Protein AF-A0A5C6UIN5-F1 (afdb_monomer_lite)

Sequence (145 aa):
MTETVWGTPNAQPVISGNLVAERRLVGNLLEESLRAASGGAVLRRDFLTFNRIEGRWEYMSFDTRAAVGMMTAQSLGREKNGTIALVFQPFALPGEGAGQGQMLRMRQEIVRIGPDHIVKDQYFTLADGLGGEWLAHRYDAVRRP

pLDDT: mean 91.43, std 9.22, range [52.78, 98.56]

Foldseek 3Di:
DKKWFDQDVPRDIDIDDQKDWDWDDDPQWIWIFMDGVVDDDTQKIKIWHQDPVQQKIKMWMDGPVFPFGIKIWIAPHDDDPQKHKIKIDWTQGPDDDPRHVWTKTKIWIWGDPPDFKIKIWIWIATPPPPRDIDGGMIDIGGHDD

Radius of gyration: 15.25 Å; chains: 1; bounding box: 41×28×40 Å

Organism: NCBI:txid862135

Structure (mmCIF, N/CA/C/O backbone):
data_AF-A0A5C6UIN5-F1
#
_entry.id   AF-A0A5C6UIN5-F1
#
loop_
_atom_site.group_PDB
_atom_site.id
_atom_site.type_symbol
_atom_site.label_atom_id
_atom_site.label_alt_id
_atom_site.label_comp_id
_atom_site.label_asym_id
_atom_site.label_entity_id
_atom_site.label_seq_id
_atom_site.pdbx_PDB_ins_code
_atom_site.Cartn_x
_atom_site.Cartn_y
_atom_site.Cartn_z
_atom_site.occupancy
_atom_site.B_iso_or_equiv
_atom_site.auth_seq_id
_atom_site.auth_comp_id
_atom_site.auth_asym_id
_atom_site.auth_atom_id
_atom_site.pdbx_PDB_model_num
ATOM 1 N N . MET A 1 1 ? -13.670 4.524 -1.849 1.00 93.25 1 MET A N 1
ATOM 2 C CA . MET A 1 1 ? -12.222 4.562 -2.099 1.00 93.25 1 MET A CA 1
ATOM 3 C C . MET A 1 1 ? -12.040 4.704 -3.590 1.00 93.25 1 MET A C 1
ATOM 5 O O . MET A 1 1 ? -12.750 4.023 -4.323 1.00 93.25 1 MET A O 1
ATOM 9 N N . THR A 1 2 ? -11.124 5.563 -4.008 1.00 96.25 2 THR A N 1
ATOM 10 C CA . THR A 1 2 ? -10.736 5.719 -5.408 1.00 96.25 2 THR A CA 1
ATOM 11 C C . THR A 1 2 ? -9.341 5.142 -5.584 1.00 96.25 2 THR A C 1
ATOM 13 O O . THR A 1 2 ? -8.442 5.465 -4.813 1.00 96.25 2 THR A O 1
ATOM 16 N N . GLU A 1 3 ? -9.167 4.265 -6.562 1.00 96.62 3 GLU A N 1
ATOM 17 C CA . GLU A 1 3 ? -7.856 3.816 -7.018 1.00 96.62 3 GLU A CA 1
ATOM 18 C C . GLU A 1 3 ? -7.507 4.534 -8.320 1.00 96.62 3 GLU A C 1
ATOM 20 O O . GLU A 1 3 ? -8.321 4.572 -9.241 1.00 96.62 3 GLU A O 1
ATOM 25 N N . THR A 1 4 ? -6.296 5.067 -8.398 1.00 97.56 4 THR A N 1
ATOM 26 C CA . THR A 1 4 ? -5.725 5.635 -9.617 1.00 97.56 4 THR A CA 1
ATOM 27 C C . THR A 1 4 ? -4.449 4.880 -9.959 1.00 97.56 4 THR A C 1
ATOM 29 O O . THR A 1 4 ? -3.601 4.711 -9.084 1.00 97.56 4 THR A O 1
ATOM 32 N N . VAL A 1 5 ? -4.314 4.429 -11.208 1.00 94.75 5 VAL A N 1
ATOM 33 C CA . VAL A 1 5 ? -3.193 3.600 -11.675 1.00 94.75 5 VAL A CA 1
ATOM 34 C C . VAL A 1 5 ? -2.467 4.272 -12.834 1.00 94.75 5 VAL A C 1
ATOM 36 O O . VAL A 1 5 ? -3.102 4.665 -13.811 1.00 94.75 5 VAL A O 1
ATOM 39 N N . TRP A 1 6 ? -1.140 4.336 -12.755 1.00 94.00 6 TRP A N 1
ATOM 40 C CA . TRP A 1 6 ? -0.242 4.777 -13.821 1.00 94.00 6 TRP A CA 1
ATOM 41 C C . TRP A 1 6 ? 0.684 3.620 -14.212 1.00 94.00 6 TRP A C 1
ATOM 43 O O . TRP A 1 6 ? 1.615 3.270 -13.484 1.00 94.00 6 TRP A O 1
ATOM 53 N N . GLY A 1 7 ? 0.429 3.016 -15.376 1.00 87.31 7 GLY A N 1
ATOM 54 C CA . GLY A 1 7 ? 1.155 1.816 -15.817 1.00 87.31 7 GLY A CA 1
ATOM 55 C C . GLY A 1 7 ? 2.636 2.048 -16.135 1.00 87.31 7 GLY A C 1
ATOM 56 O O . GLY A 1 7 ? 3.443 1.137 -15.994 1.00 87.31 7 GLY A O 1
ATOM 57 N N . THR A 1 8 ? 3.007 3.266 -16.528 1.00 87.00 8 THR A N 1
ATOM 58 C CA . THR A 1 8 ? 4.389 3.676 -16.811 1.00 87.00 8 THR A CA 1
ATOM 59 C C . THR A 1 8 ? 4.600 5.125 -16.369 1.00 87.00 8 THR A C 1
ATOM 61 O O . THR A 1 8 ? 3.616 5.848 -16.154 1.00 87.00 8 THR A O 1
ATOM 64 N N . PRO A 1 9 ? 5.855 5.605 -16.297 1.00 88.06 9 PRO A N 1
ATOM 65 C CA . PRO A 1 9 ? 6.120 7.029 -16.142 1.00 88.06 9 PRO A CA 1
ATOM 66 C C . PRO A 1 9 ? 5.328 7.856 -17.168 1.00 88.06 9 PRO A C 1
ATOM 68 O O . PRO A 1 9 ? 5.305 7.526 -18.354 1.00 88.06 9 PRO A O 1
ATOM 71 N N . ASN A 1 10 ? 4.665 8.918 -16.700 1.00 87.56 10 ASN A N 1
ATOM 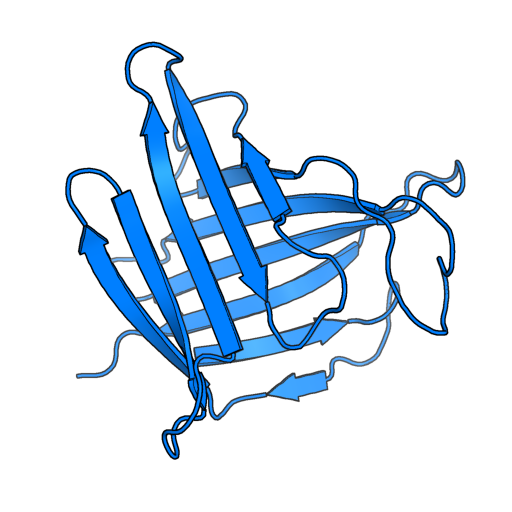72 C CA . ASN A 1 10 ? 3.850 9.849 -17.498 1.00 87.56 10 ASN A CA 1
ATOM 73 C C . ASN A 1 10 ? 2.631 9.246 -18.228 1.00 87.56 10 ASN A C 1
ATOM 75 O O . ASN A 1 10 ? 2.039 9.921 -19.072 1.00 87.56 10 ASN A O 1
ATOM 79 N N . ALA A 1 11 ? 2.231 8.007 -17.921 1.00 90.69 11 ALA A N 1
ATOM 80 C CA . ALA A 1 11 ? 1.012 7.424 -18.479 1.00 90.69 11 ALA A CA 1
ATOM 81 C C . ALA A 1 11 ? -0.234 8.236 -18.087 1.00 90.69 11 ALA A C 1
ATOM 83 O O . ALA A 1 11 ? -0.290 8.837 -17.013 1.00 90.69 11 ALA A O 1
ATOM 84 N N . GLN A 1 12 ? -1.269 8.209 -18.930 1.00 95.50 12 GLN A N 1
ATOM 85 C CA . GLN A 1 12 ? -2.588 8.682 -18.509 1.00 95.50 12 GLN A CA 1
ATOM 86 C C . GLN A 1 12 ? -3.148 7.736 -17.435 1.00 95.50 12 GLN A C 1
ATOM 88 O O . GLN A 1 12 ? -3.086 6.517 -17.623 1.00 95.50 12 GLN A O 1
ATOM 93 N N . PRO A 1 13 ? -3.676 8.261 -16.316 1.00 96.00 13 PRO A N 1
ATOM 94 C CA . PRO A 1 13 ? -4.157 7.420 -15.235 1.00 96.00 13 PRO A CA 1
ATOM 95 C C . PRO A 1 13 ? -5.447 6.681 -15.590 1.00 96.00 13 PRO A C 1
ATOM 97 O O . PRO A 1 13 ? -6.372 7.255 -16.164 1.00 96.00 13 PRO A O 1
ATOM 100 N N . VAL A 1 14 ? -5.555 5.437 -15.127 1.00 94.88 14 VAL A N 1
ATOM 101 C CA . VAL A 1 14 ? -6.822 4.697 -15.074 1.00 94.88 14 VAL A CA 1
ATOM 102 C C . VAL A 1 14 ? -7.420 4.858 -13.680 1.00 94.88 14 VAL A C 1
ATOM 104 O O . VAL A 1 14 ? -6.760 4.561 -12.686 1.00 94.88 14 VAL A O 1
ATOM 107 N N . ILE A 1 15 ? -8.666 5.331 -13.594 1.00 96.38 15 ILE A N 1
ATOM 108 C CA . ILE A 1 15 ? -9.343 5.626 -12.323 1.00 96.38 15 ILE A CA 1
ATOM 109 C C . ILE A 1 15 ? -10.475 4.624 -12.075 1.00 96.38 15 ILE A C 1
ATOM 111 O O . ILE A 1 15 ? -11.343 4.428 -12.923 1.00 96.38 15 ILE A O 1
ATOM 115 N N . SER A 1 16 ? -10.502 4.041 -10.877 1.00 92.31 16 SER A N 1
ATOM 116 C CA . SER A 1 16 ? -11.537 3.126 -10.388 1.00 92.31 16 SER A CA 1
ATOM 117 C C . SER A 1 16 ? -12.159 3.657 -9.090 1.00 92.31 16 SER A C 1
ATOM 119 O O . SER A 1 16 ? -11.526 3.646 -8.039 1.00 92.31 16 SER A O 1
ATOM 121 N N . GLY A 1 17 ? -13.414 4.122 -9.140 1.00 84.00 17 GLY A N 1
ATOM 122 C CA . GLY A 1 17 ? -14.106 4.749 -7.993 1.00 84.00 17 GLY A CA 1
ATOM 123 C C . GLY A 1 17 ? -15.037 3.836 -7.179 1.00 84.00 17 GLY A C 1
ATOM 124 O O . GLY A 1 17 ? -15.459 4.190 -6.078 1.00 84.00 17 GLY A O 1
ATOM 125 N N . ASN A 1 18 ? -15.361 2.642 -7.684 1.00 90.06 18 ASN A N 1
ATOM 126 C CA . ASN A 1 18 ? -16.372 1.753 -7.093 1.00 90.06 18 ASN A CA 1
ATOM 127 C C . ASN A 1 18 ? -15.780 0.746 -6.099 1.00 90.06 18 ASN A C 1
ATOM 129 O O . ASN A 1 18 ? -16.124 -0.436 -6.119 1.00 90.06 18 ASN A O 1
ATOM 133 N N . LEU A 1 19 ? -14.892 1.209 -5.217 1.00 94.94 19 LEU A N 1
ATOM 134 C CA . LEU A 1 19 ? -14.184 0.362 -4.260 1.00 94.94 19 LEU A CA 1
ATOM 135 C C . LEU A 1 19 ? -14.488 0.732 -2.802 1.00 94.94 19 LEU A C 1
ATOM 137 O O . LEU A 1 19 ? -14.631 1.906 -2.433 1.00 94.94 19 LEU A O 1
ATOM 141 N N . VAL A 1 20 ? -14.540 -0.294 -1.954 1.00 96.06 20 VAL A N 1
ATOM 142 C CA . VAL A 1 20 ? -14.734 -0.196 -0.503 1.00 96.06 20 VAL A CA 1
ATOM 143 C C . VAL A 1 20 ? -13.582 -0.888 0.196 1.00 96.06 20 VAL A C 1
ATOM 145 O O . VAL A 1 20 ? -13.354 -2.076 -0.016 1.00 96.06 20 VAL A O 1
ATOM 148 N N . ALA A 1 21 ? -12.884 -0.132 1.039 1.00 95.88 21 ALA A N 1
ATOM 149 C CA . ALA A 1 21 ? -11.911 -0.660 1.977 1.00 95.88 21 ALA A CA 1
ATOM 150 C C . ALA A 1 21 ? -12.560 -0.744 3.360 1.00 95.88 21 ALA A C 1
ATOM 152 O O . ALA A 1 21 ? -13.045 0.259 3.885 1.00 95.88 21 ALA A O 1
ATOM 153 N N . GLU A 1 22 ? -12.552 -1.931 3.947 1.00 95.88 22 GLU A N 1
ATOM 154 C CA . GLU A 1 22 ? -12.980 -2.160 5.322 1.00 95.88 22 GLU A CA 1
ATOM 155 C C . GLU A 1 22 ? -11.785 -2.468 6.192 1.00 95.88 22 GLU A C 1
ATOM 157 O O . GLU A 1 22 ? -10.906 -3.225 5.791 1.00 95.88 22 GLU A O 1
ATOM 162 N N . ARG A 1 23 ? -11.765 -1.888 7.390 1.00 95.69 23 ARG A N 1
ATOM 163 C CA . ARG A 1 23 ? -10.654 -2.019 8.324 1.00 95.69 23 ARG A CA 1
ATOM 164 C C . ARG A 1 23 ? -11.150 -2.568 9.644 1.00 95.69 23 ARG A C 1
ATOM 166 O O . ARG A 1 23 ? -12.124 -2.056 10.192 1.00 95.69 23 ARG A O 1
ATOM 173 N N . ARG A 1 24 ? -10.452 -3.566 10.171 1.00 96.88 24 ARG A N 1
ATOM 174 C CA . ARG A 1 24 ? -10.698 -4.103 11.509 1.00 96.88 24 ARG A CA 1
ATOM 175 C C . ARG A 1 24 ? -9.388 -4.469 12.183 1.00 96.88 24 ARG A C 1
ATOM 177 O O . ARG A 1 24 ? -8.400 -4.769 11.519 1.00 96.88 24 ARG A O 1
ATOM 184 N N . LEU A 1 25 ? -9.399 -4.459 13.508 1.00 97.50 25 LEU A N 1
ATOM 185 C CA . LEU A 1 25 ? -8.295 -4.999 14.288 1.00 97.50 25 LEU A CA 1
ATOM 186 C C . LEU A 1 25 ? -8.472 -6.512 14.446 1.00 97.50 25 LEU A C 1
ATOM 188 O O . LEU A 1 25 ? -9.558 -6.984 14.781 1.00 97.50 25 LEU A O 1
ATOM 192 N N . VAL A 1 26 ? -7.395 -7.257 14.221 1.00 95.81 26 VAL A N 1
ATOM 193 C CA . VAL A 1 26 ? -7.275 -8.691 14.494 1.00 95.81 26 VAL A CA 1
ATOM 194 C C . VAL A 1 26 ? -6.081 -8.862 15.426 1.00 95.81 26 VAL A C 1
ATOM 196 O O . VAL A 1 26 ? -4.928 -8.841 14.998 1.00 95.81 26 VAL A O 1
ATOM 199 N N . GLY A 1 27 ? -6.346 -8.942 16.731 1.00 94.62 27 GLY A N 1
ATOM 200 C CA . GLY A 1 27 ? -5.289 -8.812 17.734 1.00 94.62 27 GLY A CA 1
ATOM 201 C C . GLY A 1 27 ? -4.605 -7.443 17.630 1.00 94.62 27 GLY A C 1
ATOM 202 O O . GLY A 1 27 ? -5.263 -6.411 17.747 1.00 94.62 27 GLY A O 1
ATOM 203 N N . ASN A 1 28 ? -3.291 -7.432 17.398 1.00 92.81 28 ASN A N 1
ATOM 204 C CA . ASN A 1 28 ? -2.494 -6.218 17.181 1.00 92.81 28 ASN A CA 1
ATOM 205 C C . ASN A 1 28 ? -2.328 -5.830 15.699 1.00 92.81 28 ASN A C 1
ATOM 207 O O . ASN A 1 28 ? -1.663 -4.834 15.416 1.00 92.81 28 ASN A O 1
ATOM 211 N N . LEU A 1 29 ? -2.899 -6.598 14.768 1.00 96.69 29 LEU A N 1
ATOM 212 C CA . LEU A 1 29 ? -2.829 -6.330 13.334 1.00 96.69 29 LEU A CA 1
ATOM 213 C C . LEU A 1 29 ? -4.031 -5.491 12.901 1.00 96.69 29 LEU A C 1
ATOM 215 O O . LEU A 1 29 ? -5.172 -5.786 13.256 1.00 96.69 29 LEU A O 1
ATOM 219 N N . LEU A 1 30 ? -3.785 -4.477 12.081 1.00 97.50 30 LEU A N 1
ATOM 220 C CA . LEU A 1 30 ? -4.816 -3.829 11.285 1.00 97.50 30 LEU A CA 1
ATOM 221 C C . LEU A 1 30 ? -4.986 -4.620 9.989 1.00 97.50 30 LEU A C 1
ATOM 223 O O . LEU A 1 30 ? -4.094 -4.616 9.145 1.00 97.50 30 LEU A O 1
ATOM 227 N N . GLU A 1 31 ? -6.130 -5.273 9.830 1.00 98.31 31 GLU A N 1
ATOM 228 C CA . GLU A 1 31 ? -6.537 -5.88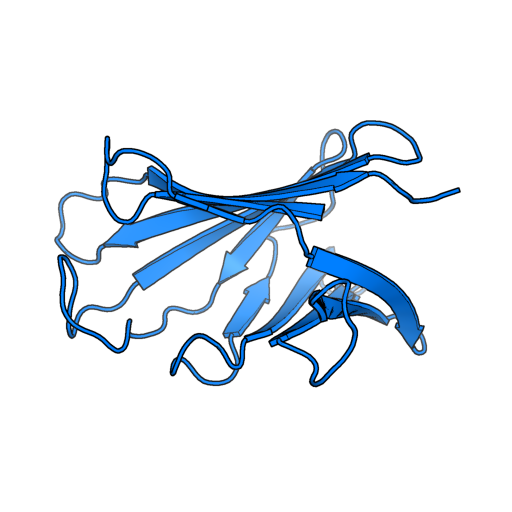5 8.569 1.00 98.31 31 GLU A CA 1
ATOM 229 C C . GLU A 1 31 ? -7.340 -4.867 7.754 1.00 98.31 31 GLU A C 1
ATOM 231 O O . GLU A 1 31 ? -8.311 -4.296 8.255 1.00 98.31 31 GLU A O 1
ATOM 236 N N . GLU A 1 32 ? -6.967 -4.666 6.492 1.00 97.69 32 GLU A N 1
ATOM 237 C CA . GLU A 1 32 ? -7.767 -3.958 5.495 1.00 97.69 32 GLU A CA 1
ATOM 238 C C . GLU A 1 32 ? -8.201 -4.939 4.401 1.00 97.69 32 GLU A C 1
ATOM 240 O O . GLU A 1 32 ? -7.366 -5.602 3.797 1.00 97.69 32 GLU A O 1
ATOM 245 N N . SER A 1 33 ? -9.500 -5.030 4.121 1.00 97.19 33 SER A N 1
ATOM 246 C CA . SER A 1 33 ? -10.038 -5.787 2.985 1.00 97.19 33 SER A CA 1
ATOM 247 C C . SER A 1 33 ? -10.646 -4.838 1.959 1.00 97.19 33 SER A C 1
ATOM 249 O O . SER A 1 33 ? -11.503 -4.021 2.293 1.00 97.19 33 SER A O 1
ATOM 251 N N . LEU A 1 34 ? -10.236 -4.980 0.704 1.00 96.31 34 LEU A N 1
ATOM 252 C CA . LEU A 1 34 ? -10.734 -4.230 -0.439 1.00 96.31 34 LEU A CA 1
ATOM 253 C C . LEU A 1 34 ? -11.738 -5.067 -1.232 1.00 96.31 34 LEU A C 1
ATOM 255 O O . LEU A 1 34 ? -11.467 -6.225 -1.542 1.00 96.31 34 LEU A O 1
ATOM 259 N N . ARG A 1 35 ? -12.871 -4.481 -1.615 1.00 96.06 35 ARG A N 1
ATOM 260 C CA . ARG A 1 35 ? -13.864 -5.110 -2.501 1.00 96.06 35 ARG A CA 1
ATOM 261 C C . ARG A 1 35 ? -14.571 -4.091 -3.385 1.00 96.06 35 ARG A C 1
ATOM 263 O O . ARG A 1 35 ? -14.514 -2.889 -3.122 1.00 96.06 35 ARG A O 1
ATOM 270 N N . ALA A 1 36 ? -15.271 -4.579 -4.405 1.00 94.44 36 ALA A N 1
ATOM 271 C CA . ALA A 1 36 ? -16.196 -3.754 -5.169 1.00 94.44 36 ALA A CA 1
ATOM 272 C C . ALA A 1 36 ? -17.349 -3.259 -4.277 1.00 94.44 36 ALA A C 1
ATOM 274 O O . ALA A 1 36 ? -17.819 -3.964 -3.381 1.00 94.44 36 ALA A O 1
ATOM 275 N N . ALA A 1 37 ? -17.823 -2.039 -4.531 1.00 91.69 37 ALA A N 1
ATOM 276 C CA . ALA A 1 37 ? -18.927 -1.437 -3.784 1.00 91.69 37 ALA A CA 1
ATOM 277 C C . ALA A 1 37 ? -20.259 -2.179 -3.970 1.00 91.69 37 ALA A C 1
ATOM 279 O O . ALA A 1 37 ? -21.096 -2.143 -3.074 1.00 91.69 37 ALA A O 1
ATOM 280 N N . SER A 1 38 ? -20.427 -2.888 -5.088 1.00 92.19 38 SER A N 1
ATOM 281 C CA . SER A 1 38 ? -21.553 -3.789 -5.358 1.00 92.19 38 SER A CA 1
ATOM 282 C C . SER A 1 38 ? -21.529 -5.081 -4.526 1.00 92.19 38 SER A C 1
ATOM 284 O O . SER A 1 38 ? -22.429 -5.904 -4.661 1.00 92.19 38 SER A O 1
ATOM 286 N N . GLY A 1 39 ? -20.502 -5.288 -3.695 1.00 89.00 39 GLY A N 1
ATOM 287 C CA . GLY A 1 39 ? -20.248 -6.549 -3.002 1.00 89.00 39 GLY A CA 1
ATOM 288 C C . GLY A 1 39 ? -19.423 -7.525 -3.845 1.00 89.00 39 GLY A C 1
ATOM 289 O O . GLY A 1 39 ? -18.879 -7.165 -4.888 1.00 89.00 39 GLY A O 1
ATOM 290 N N . GLY A 1 40 ? -19.311 -8.767 -3.369 1.00 90.88 40 GLY A N 1
ATOM 291 C CA . GLY A 1 40 ? -18.554 -9.835 -4.025 1.00 90.88 40 GLY A CA 1
ATOM 292 C C . GLY A 1 40 ? -17.267 -10.220 -3.294 1.00 90.88 40 GLY A C 1
ATOM 293 O O . GLY A 1 40 ? -17.097 -9.943 -2.104 1.00 90.88 40 GLY A O 1
ATOM 294 N N . ALA A 1 41 ? -16.379 -10.903 -4.019 1.00 93.12 41 ALA A N 1
ATOM 295 C CA . ALA A 1 41 ? -15.121 -11.405 -3.483 1.00 93.12 41 ALA A CA 1
ATOM 296 C C . ALA A 1 41 ? -14.178 -10.269 -3.048 1.00 93.12 41 ALA A C 1
ATOM 298 O O . ALA A 1 41 ? -14.197 -9.161 -3.590 1.00 93.12 41 ALA A O 1
ATOM 299 N N . VAL A 1 42 ? -13.332 -10.568 -2.061 1.00 94.06 42 VAL A N 1
ATOM 300 C CA . VAL A 1 42 ? -12.259 -9.666 -1.631 1.00 94.06 42 VAL A CA 1
ATOM 301 C C . VAL A 1 42 ? -11.213 -9.592 -2.739 1.00 94.06 42 VAL A C 1
ATOM 303 O O . VAL A 1 42 ? -10.667 -10.612 -3.146 1.00 94.06 42 VAL A O 1
ATOM 306 N N . LEU A 1 43 ? -10.941 -8.375 -3.202 1.00 95.00 43 LEU A N 1
ATOM 307 C CA . LEU A 1 43 ? -9.974 -8.086 -4.256 1.00 95.00 43 LEU A CA 1
ATOM 308 C C . LEU A 1 43 ? -8.554 -8.034 -3.701 1.00 95.00 43 LEU A C 1
ATOM 310 O O . LEU A 1 43 ? -7.649 -8.624 -4.279 1.00 95.00 43 LEU A O 1
ATOM 314 N N . ARG A 1 44 ? -8.376 -7.366 -2.558 1.00 95.56 44 ARG A N 1
ATOM 315 C CA . ARG A 1 44 ? -7.093 -7.232 -1.864 1.00 95.56 44 ARG A CA 1
ATOM 316 C C . ARG A 1 44 ? -7.286 -7.370 -0.367 1.00 95.56 44 ARG A C 1
ATOM 318 O O . ARG A 1 44 ? -8.292 -6.904 0.171 1.00 95.56 44 ARG A O 1
ATOM 325 N N . ARG A 1 45 ? -6.312 -7.962 0.310 1.00 96.75 45 ARG A N 1
ATOM 326 C CA . ARG A 1 45 ? -6.226 -7.956 1.765 1.00 96.75 45 ARG A CA 1
ATOM 327 C C . ARG A 1 45 ? -4.842 -7.525 2.208 1.00 96.75 45 ARG A C 1
ATOM 329 O O . ARG A 1 45 ? -3.854 -8.110 1.776 1.00 96.75 45 ARG A O 1
ATOM 336 N N . ASP A 1 46 ? -4.809 -6.546 3.098 1.00 97.50 46 ASP A N 1
ATOM 337 C CA . ASP A 1 46 ? -3.594 -6.010 3.690 1.00 97.50 46 ASP A CA 1
ATOM 338 C C . ASP A 1 46 ? -3.599 -6.247 5.198 1.00 97.50 46 ASP A C 1
ATOM 340 O O . ASP A 1 46 ? -4.636 -6.131 5.851 1.00 97.50 46 ASP A O 1
ATOM 344 N N . PHE A 1 47 ? -2.426 -6.507 5.758 1.00 98.00 47 PHE A N 1
ATOM 345 C CA . PHE A 1 47 ? -2.184 -6.565 7.190 1.00 98.00 47 PHE A CA 1
ATOM 346 C C . PHE A 1 47 ? -1.063 -5.594 7.525 1.00 98.00 47 PHE A C 1
ATOM 348 O O . PHE A 1 47 ? -0.018 -5.624 6.883 1.00 98.00 47 PHE A O 1
ATOM 355 N N . LEU A 1 48 ? -1.278 -4.744 8.524 1.00 98.19 48 LEU A N 1
ATOM 356 C CA . LEU A 1 48 ? -0.292 -3.791 9.023 1.00 98.19 48 LEU A CA 1
ATOM 357 C C . LEU A 1 48 ? -0.159 -3.952 10.537 1.00 98.19 48 LEU A C 1
ATOM 359 O O . LEU A 1 48 ? -1.157 -3.936 11.255 1.00 98.19 48 LEU A O 1
ATOM 363 N N . THR A 1 49 ? 1.066 -4.055 11.037 1.00 98.06 49 THR A N 1
ATOM 364 C CA . THR A 1 49 ? 1.341 -4.079 12.479 1.00 98.06 49 THR A CA 1
ATOM 365 C C . THR A 1 49 ? 2.611 -3.310 12.803 1.00 98.06 49 THR A C 1
ATOM 367 O O . THR A 1 49 ? 3.488 -3.152 11.956 1.00 98.06 49 THR A O 1
ATOM 370 N N . PHE A 1 50 ? 2.704 -2.806 14.032 1.00 97.56 50 PHE A N 1
ATOM 371 C CA . PHE A 1 50 ? 3.926 -2.197 14.543 1.00 97.56 50 PHE A CA 1
ATOM 372 C C . PHE A 1 50 ? 4.636 -3.177 15.477 1.00 97.56 50 PHE A C 1
ATOM 374 O O . PHE A 1 50 ? 4.145 -3.481 16.571 1.00 97.56 50 PHE A O 1
ATOM 381 N N . ASN A 1 51 ? 5.815 -3.633 15.064 1.00 96.56 51 ASN A N 1
ATOM 382 C CA . ASN A 1 51 ? 6.683 -4.460 15.881 1.00 96.56 51 ASN A CA 1
ATOM 383 C C . ASN A 1 51 ? 7.443 -3.568 16.872 1.00 96.56 51 ASN A C 1
ATOM 385 O O . ASN A 1 51 ? 8.312 -2.777 16.505 1.00 96.56 51 ASN A O 1
ATOM 389 N N . ARG A 1 52 ? 7.103 -3.689 18.159 1.00 95.06 52 ARG A N 1
ATOM 390 C CA . ARG A 1 52 ? 7.704 -2.877 19.229 1.00 95.06 52 ARG A CA 1
ATOM 391 C C . ARG A 1 52 ? 9.141 -3.271 19.564 1.00 95.06 52 ARG A C 1
ATOM 393 O O . ARG A 1 52 ? 9.855 -2.433 20.099 1.00 95.06 52 ARG A O 1
ATOM 400 N N . ILE A 1 53 ? 9.539 -4.509 19.277 1.00 96.25 53 ILE A N 1
ATOM 401 C CA . ILE A 1 53 ? 10.894 -5.010 19.542 1.00 96.25 53 ILE A CA 1
ATOM 402 C C . ILE A 1 53 ? 11.844 -4.481 18.467 1.00 96.25 53 ILE A C 1
ATOM 404 O O . ILE A 1 53 ? 12.906 -3.957 18.781 1.00 96.25 53 ILE A O 1
ATOM 408 N N . GLU A 1 54 ? 11.425 -4.555 17.204 1.00 96.00 54 GLU A N 1
ATOM 409 C CA . GLU A 1 54 ? 12.226 -4.090 16.065 1.00 96.00 54 GLU A CA 1
ATOM 410 C C . GLU A 1 54 ? 12.071 -2.585 15.789 1.00 96.00 54 GLU A C 1
ATOM 412 O O . GLU A 1 54 ? 12.835 -2.007 15.021 1.00 96.00 54 GLU A O 1
ATOM 417 N N . GLY A 1 55 ? 11.075 -1.931 16.395 1.00 96.75 55 GLY A N 1
ATOM 418 C CA . GLY A 1 55 ? 10.842 -0.495 16.244 1.00 96.75 55 GLY A CA 1
ATOM 419 C C . GLY A 1 55 ? 10.336 -0.080 14.858 1.00 96.75 55 GLY A C 1
ATOM 420 O O . GLY A 1 55 ? 10.483 1.088 14.483 1.00 96.75 55 GLY A O 1
ATOM 421 N N . ARG A 1 56 ? 9.723 -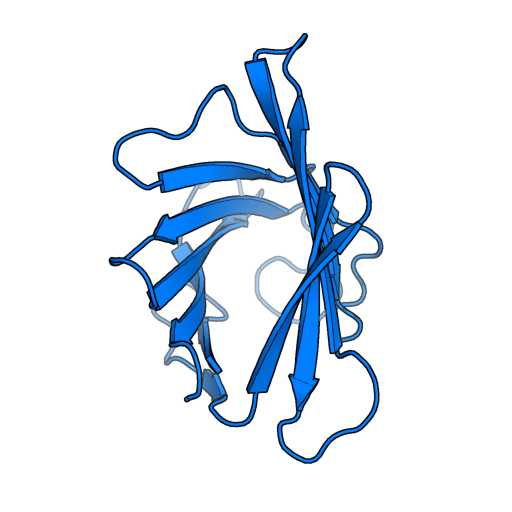1.002 14.105 1.00 97.50 56 ARG A N 1
ATOM 422 C CA . ARG A 1 56 ? 9.289 -0.794 12.717 1.00 97.50 56 ARG A CA 1
ATOM 423 C C . ARG A 1 56 ? 7.900 -1.356 12.430 1.00 97.50 56 ARG A C 1
ATOM 425 O O . ARG A 1 56 ? 7.364 -2.180 13.167 1.00 97.50 56 ARG A O 1
ATOM 432 N N . TRP A 1 57 ? 7.321 -0.882 11.339 1.00 98.38 57 TRP A N 1
ATOM 433 C CA . TRP A 1 57 ? 6.086 -1.392 10.769 1.00 98.38 57 TRP A CA 1
ATOM 434 C C . TRP A 1 57 ? 6.371 -2.596 9.879 1.00 98.38 57 TRP A C 1
ATOM 436 O O . TRP A 1 57 ? 7.329 -2.597 9.105 1.00 98.38 57 TRP A O 1
ATOM 446 N N . GLU A 1 58 ? 5.500 -3.588 9.968 1.00 98.31 58 GLU A N 1
ATOM 447 C CA . GLU A 1 58 ? 5.475 -4.778 9.129 1.00 98.31 58 GLU A CA 1
ATOM 448 C C . GLU A 1 58 ? 4.156 -4.803 8.370 1.00 98.31 58 GLU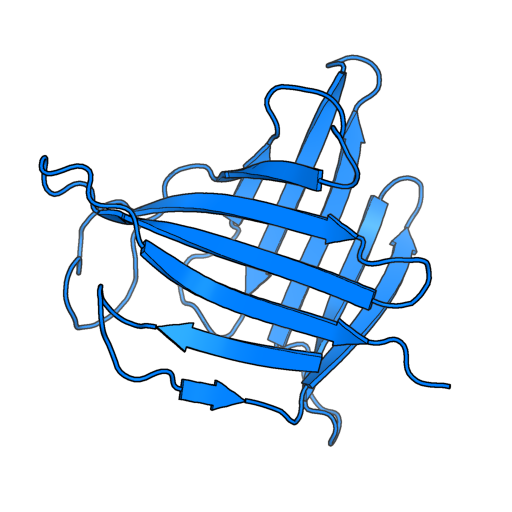 A C 1
ATOM 450 O O . GLU A 1 58 ? 3.096 -4.460 8.907 1.00 98.31 58 GLU A O 1
ATOM 455 N N . TYR A 1 59 ? 4.232 -5.198 7.108 1.00 98.25 59 TYR A N 1
ATOM 456 C CA . TYR A 1 59 ? 3.116 -5.176 6.193 1.00 98.25 59 TYR A CA 1
ATOM 457 C C . TYR A 1 59 ? 3.112 -6.425 5.320 1.00 98.25 59 TYR A C 1
ATOM 459 O O . TYR A 1 59 ? 4.154 -6.891 4.862 1.00 98.25 59 TYR A O 1
ATOM 467 N N . MET A 1 60 ? 1.922 -6.946 5.057 1.00 97.25 60 MET A N 1
ATOM 468 C CA . MET A 1 60 ? 1.698 -8.002 4.080 1.00 97.25 60 MET A CA 1
ATOM 469 C C . MET A 1 60 ? 0.463 -7.659 3.264 1.00 97.25 60 MET A C 1
ATOM 471 O O . MET A 1 60 ? -0.542 -7.229 3.823 1.00 97.25 60 MET A O 1
ATOM 475 N N . SER A 1 61 ? 0.520 -7.877 1.958 1.00 95.50 61 SER A N 1
ATOM 476 C CA . SER A 1 61 ? -0.613 -7.727 1.059 1.00 95.50 61 SER A CA 1
ATOM 477 C C . SER A 1 61 ? -0.751 -8.937 0.150 1.00 95.50 61 SER A C 1
ATOM 479 O O . SER A 1 61 ? 0.230 -9.554 -0.261 1.00 95.50 61 SER A O 1
ATOM 481 N N . PHE A 1 62 ? -1.995 -9.263 -0.159 1.00 92.25 62 PHE A N 1
ATOM 482 C CA . PHE A 1 62 ? -2.376 -10.209 -1.189 1.00 92.25 62 PHE A CA 1
ATOM 483 C C . PHE A 1 62 ? -3.438 -9.537 -2.054 1.00 92.25 62 PHE A C 1
ATOM 485 O O . PHE A 1 62 ? -4.476 -9.123 -1.534 1.00 92.25 62 PHE A O 1
ATOM 492 N N . ASP A 1 63 ? -3.182 -9.422 -3.356 1.00 91.62 63 ASP A N 1
ATOM 493 C CA . ASP A 1 63 ? -4.105 -8.831 -4.323 1.00 91.62 63 ASP A CA 1
ATOM 494 C C . ASP A 1 63 ? -4.458 -9.874 -5.384 1.00 91.62 63 ASP A C 1
ATOM 496 O O . ASP A 1 63 ? -3.616 -10.281 -6.174 1.00 91.62 63 ASP A O 1
ATOM 500 N N . THR A 1 64 ? -5.716 -10.308 -5.407 1.00 90.38 64 THR A N 1
ATOM 501 C CA . THR A 1 64 ? -6.230 -11.289 -6.380 1.00 90.38 64 THR A CA 1
ATOM 502 C C . THR A 1 64 ? -6.187 -10.784 -7.820 1.00 90.38 64 THR A C 1
ATOM 504 O O . THR A 1 64 ? -6.297 -11.580 -8.750 1.00 90.38 64 THR A O 1
ATOM 507 N N . ARG A 1 65 ? -6.036 -9.469 -8.017 1.00 87.50 65 ARG A N 1
ATOM 508 C CA . ARG A 1 65 ? -5.966 -8.828 -9.334 1.00 87.50 65 ARG A CA 1
ATOM 509 C C . ARG A 1 65 ? -4.548 -8.849 -9.908 1.00 87.50 65 ARG A C 1
ATOM 511 O O . ARG A 1 65 ? -4.377 -8.529 -11.079 1.00 87.50 65 ARG A O 1
ATOM 518 N N . ALA A 1 66 ? -3.546 -9.222 -9.107 1.00 83.25 66 ALA A N 1
ATOM 519 C CA . ALA A 1 66 ? -2.148 -9.315 -9.511 1.00 83.25 66 ALA A CA 1
ATOM 520 C C . ALA A 1 66 ? -1.597 -10.721 -9.225 1.00 83.25 66 ALA A C 1
ATOM 522 O O . ALA A 1 66 ? -1.676 -11.223 -8.108 1.00 83.25 66 ALA A O 1
ATOM 523 N N . ALA A 1 67 ? -0.972 -11.367 -10.211 1.00 82.56 67 ALA A N 1
ATOM 524 C CA . ALA A 1 67 ? -0.465 -12.737 -10.058 1.00 82.56 67 ALA A CA 1
ATOM 525 C C . ALA A 1 67 ? 0.908 -12.818 -9.334 1.00 82.56 67 ALA A C 1
ATOM 527 O O . ALA A 1 67 ? 1.788 -13.571 -9.741 1.00 82.56 67 ALA A O 1
ATOM 528 N N . VAL A 1 68 ? 1.124 -11.986 -8.308 1.00 81.38 68 VAL A N 1
ATOM 529 C CA . VAL A 1 68 ? 2.423 -11.757 -7.629 1.00 81.38 68 VAL A CA 1
ATOM 530 C C . VAL A 1 68 ? 2.589 -12.545 -6.322 1.00 81.38 68 VAL A C 1
ATOM 532 O O . VAL A 1 68 ? 3.628 -12.466 -5.672 1.00 81.38 68 VAL A O 1
ATOM 535 N N . GLY A 1 69 ? 1.578 -13.322 -5.922 1.00 85.12 69 GLY A N 1
ATOM 536 C CA . GLY A 1 69 ? 1.574 -14.042 -4.646 1.00 85.12 69 GLY A CA 1
ATOM 537 C C . GLY A 1 69 ? 1.444 -13.108 -3.436 1.00 85.12 69 GLY A C 1
ATOM 538 O O . GLY A 1 69 ? 0.791 -12.066 -3.505 1.00 85.12 69 GLY A O 1
ATOM 539 N N . MET A 1 70 ? 2.025 -13.507 -2.301 1.00 91.62 70 MET A N 1
ATOM 540 C CA . MET A 1 70 ? 2.051 -12.685 -1.085 1.00 91.62 70 MET A CA 1
ATOM 541 C C . MET A 1 70 ? 3.183 -11.660 -1.162 1.00 91.62 70 MET A C 1
ATOM 543 O O . MET A 1 70 ? 4.343 -12.020 -1.337 1.00 91.62 70 MET A O 1
ATOM 547 N N . MET A 1 71 ? 2.848 -10.390 -0.963 1.00 93.56 71 MET A N 1
ATOM 548 C CA . MET A 1 71 ? 3.788 -9.274 -0.986 1.00 93.56 71 MET A CA 1
ATOM 549 C C . MET A 1 71 ? 4.051 -8.799 0.439 1.00 93.56 71 MET A C 1
ATOM 551 O O . MET A 1 71 ? 3.140 -8.307 1.104 1.00 93.56 71 MET A O 1
ATOM 555 N N . THR A 1 72 ? 5.284 -8.918 0.922 1.00 96.88 72 THR A N 1
ATOM 556 C CA . THR A 1 72 ? 5.660 -8.437 2.260 1.00 96.88 72 THR A CA 1
ATOM 557 C C . THR A 1 72 ? 6.448 -7.137 2.166 1.00 96.88 72 THR A C 1
ATOM 559 O O . THR A 1 72 ? 7.180 -6.912 1.203 1.00 96.88 72 THR A O 1
ATOM 562 N N . ALA A 1 73 ? 6.294 -6.264 3.158 1.00 97.81 73 ALA A N 1
ATOM 563 C CA . ALA A 1 73 ? 7.008 -5.001 3.249 1.00 97.81 73 ALA A CA 1
ATOM 564 C C . ALA A 1 73 ? 7.293 -4.623 4.696 1.00 97.81 73 ALA A C 1
ATOM 566 O O . ALA A 1 73 ? 6.586 -5.025 5.620 1.00 97.81 73 ALA A O 1
ATOM 567 N N . GLN A 1 74 ? 8.333 -3.823 4.894 1.00 98.25 74 GLN A N 1
ATOM 568 C CA . GLN A 1 74 ? 8.737 -3.346 6.211 1.00 98.25 74 GLN A CA 1
ATOM 569 C C . GLN A 1 74 ? 9.147 -1.880 6.121 1.00 98.25 74 GLN A C 1
ATOM 571 O O . GLN A 1 74 ? 9.631 -1.422 5.083 1.00 98.25 74 GLN A O 1
ATOM 576 N N . SER A 1 75 ? 8.952 -1.128 7.199 1.00 98.12 75 SER A N 1
ATOM 577 C CA . SER A 1 75 ? 9.520 0.213 7.314 1.00 98.12 75 SER A CA 1
ATOM 578 C C . SER A 1 75 ? 10.939 0.154 7.882 1.00 98.12 75 SER A C 1
ATOM 580 O O . SER A 1 75 ? 11.353 -0.834 8.489 1.00 98.12 75 SER A O 1
ATOM 582 N N . LEU A 1 76 ? 11.682 1.250 7.724 1.00 94.62 76 LEU A N 1
ATOM 583 C CA . LEU A 1 76 ? 12.977 1.433 8.392 1.00 94.62 76 LEU A CA 1
ATOM 584 C C . LEU A 1 76 ? 12.836 1.896 9.852 1.00 94.62 76 LEU A C 1
ATOM 586 O O . LEU A 1 76 ? 13.819 1.940 10.582 1.00 94.62 76 LEU A O 1
ATOM 590 N N . GLY A 1 77 ? 11.630 2.273 10.281 1.00 93.44 77 GLY A N 1
ATOM 591 C CA . GLY A 1 77 ? 11.382 2.792 11.622 1.00 93.44 77 GLY A CA 1
ATOM 592 C C . GLY A 1 77 ? 9.922 3.170 11.854 1.00 93.44 77 GLY A C 1
ATOM 593 O O . GLY A 1 77 ? 9.015 2.678 11.178 1.00 93.44 77 GLY A O 1
ATOM 594 N N . ARG A 1 78 ? 9.678 4.052 12.823 1.00 95.19 78 ARG A N 1
ATOM 595 C CA . ARG A 1 78 ? 8.324 4.498 13.186 1.00 95.19 78 ARG A CA 1
ATOM 596 C C . ARG A 1 78 ? 7.704 5.393 12.110 1.00 95.19 78 ARG A C 1
ATOM 598 O O . ARG A 1 78 ? 8.368 5.845 11.181 1.00 95.19 78 ARG A O 1
ATOM 605 N N . GLU A 1 79 ? 6.413 5.657 12.281 1.00 94.25 79 GLU A N 1
ATOM 606 C CA . GLU A 1 79 ? 5.717 6.706 11.534 1.00 94.25 79 GLU A CA 1
ATOM 607 C C . GLU A 1 79 ? 6.404 8.062 11.764 1.00 94.25 79 GLU A C 1
ATOM 609 O O . GLU A 1 79 ? 6.808 8.376 12.888 1.00 94.25 79 GLU A O 1
ATOM 614 N N . LYS A 1 80 ? 6.518 8.870 10.707 1.00 94.00 80 LYS A N 1
ATOM 615 C CA . LYS A 1 80 ? 7.042 10.237 10.771 1.00 94.00 80 LYS A CA 1
ATOM 616 C C . LYS A 1 80 ? 6.061 11.173 10.079 1.00 94.00 80 LYS A C 1
ATOM 618 O O . LYS A 1 80 ? 5.692 10.931 8.936 1.00 94.00 80 LYS A O 1
ATOM 623 N N . ASN A 1 81 ? 5.659 12.248 10.758 1.00 91.62 81 ASN A N 1
ATOM 624 C CA . ASN A 1 81 ? 4.775 13.283 10.208 1.00 91.62 81 ASN A CA 1
ATOM 625 C C . ASN A 1 81 ? 3.487 12.719 9.565 1.00 91.62 81 ASN A C 1
ATOM 627 O O . ASN A 1 81 ? 3.141 13.098 8.450 1.00 91.62 81 ASN A O 1
ATOM 631 N N . GLY A 1 82 ? 2.803 11.770 10.216 1.00 91.69 82 GLY A N 1
ATOM 632 C CA . GLY A 1 82 ? 1.570 11.191 9.663 1.00 91.69 82 GLY A CA 1
ATOM 633 C C . GLY A 1 82 ? 1.782 10.140 8.567 1.00 91.69 82 GLY A C 1
ATOM 634 O O . GLY A 1 82 ? 0.803 9.696 7.967 1.00 91.69 82 GLY A O 1
ATOM 635 N N . THR A 1 83 ? 3.037 9.779 8.268 1.00 96.88 83 THR A N 1
ATOM 636 C CA . THR A 1 83 ? 3.406 8.913 7.140 1.00 96.88 83 THR A CA 1
ATOM 637 C C . THR A 1 83 ? 4.138 7.658 7.604 1.00 96.88 83 THR A C 1
ATOM 639 O O . THR A 1 83 ? 5.153 7.725 8.305 1.00 96.88 83 THR A O 1
ATOM 642 N N . ILE A 1 84 ? 3.645 6.500 7.166 1.00 97.94 84 ILE A N 1
ATOM 643 C CA . ILE A 1 84 ? 4.328 5.209 7.281 1.00 97.94 84 ILE A CA 1
ATOM 644 C C . ILE A 1 84 ? 4.934 4.881 5.915 1.00 97.94 84 ILE A C 1
ATOM 646 O O . ILE A 1 84 ? 4.201 4.610 4.966 1.00 97.94 84 ILE A O 1
ATOM 650 N N . ALA A 1 85 ? 6.264 4.892 5.824 1.00 98.06 85 ALA A N 1
ATOM 651 C CA . ALA A 1 85 ? 6.995 4.502 4.621 1.00 98.06 85 ALA A CA 1
ATOM 652 C C . ALA A 1 85 ? 7.433 3.033 4.710 1.00 98.06 85 ALA A C 1
ATOM 654 O O . ALA A 1 85 ? 8.126 2.642 5.650 1.00 98.06 85 ALA A O 1
ATOM 655 N N . LEU A 1 86 ? 7.038 2.232 3.726 1.00 98.44 86 LEU A N 1
ATOM 656 C CA . LEU A 1 86 ? 7.281 0.795 3.627 1.00 98.44 86 LEU A CA 1
ATOM 657 C C . LEU A 1 86 ? 8.088 0.492 2.364 1.00 98.44 86 LEU A C 1
ATOM 659 O O . LEU A 1 86 ? 7.871 1.107 1.320 1.00 98.44 86 LEU A O 1
ATOM 663 N N . VAL A 1 87 ? 8.977 -0.493 2.440 1.00 97.50 87 VAL A N 1
ATOM 664 C CA . VAL A 1 87 ? 9.684 -1.053 1.284 1.00 97.50 87 VAL A CA 1
ATOM 665 C C . VAL A 1 87 ? 9.326 -2.525 1.175 1.00 97.50 87 VAL A C 1
ATOM 667 O O . VAL A 1 87 ? 9.470 -3.270 2.146 1.00 97.50 87 VAL A O 1
ATOM 670 N N . PHE A 1 88 ? 8.834 -2.928 0.008 1.00 96.00 88 PHE A N 1
ATOM 671 C CA . PHE A 1 88 ? 8.467 -4.310 -0.269 1.00 96.00 88 PHE A CA 1
ATOM 672 C C . PHE A 1 88 ? 9.698 -5.161 -0.560 1.00 96.00 88 PHE A C 1
ATOM 674 O O . PHE A 1 88 ? 10.675 -4.684 -1.147 1.00 96.00 88 PHE A O 1
ATOM 681 N N . GLN A 1 89 ? 9.624 -6.442 -0.195 1.00 93.88 89 GLN A N 1
ATOM 682 C CA . GLN A 1 89 ? 10.505 -7.442 -0.783 1.00 93.88 89 GLN A CA 1
ATOM 683 C C . GLN A 1 89 ? 10.313 -7.431 -2.307 1.00 93.88 89 GLN A C 1
ATOM 685 O O . GLN A 1 89 ? 9.170 -7.351 -2.762 1.00 93.88 89 GLN A O 1
ATOM 690 N N . PRO A 1 90 ? 11.396 -7.486 -3.101 1.00 87.44 90 PRO A N 1
ATOM 691 C CA . PRO A 1 90 ? 11.280 -7.512 -4.550 1.00 87.44 90 PRO A CA 1
ATOM 692 C C . PRO A 1 90 ? 10.417 -8.684 -5.028 1.00 87.44 90 PRO A C 1
ATOM 694 O O . PRO A 1 90 ? 10.585 -9.811 -4.564 1.00 87.44 90 PRO A O 1
ATOM 697 N N . PHE A 1 91 ? 9.538 -8.429 -5.993 1.00 83.94 91 PHE A N 1
ATOM 698 C CA . PHE A 1 91 ? 8.725 -9.451 -6.651 1.00 83.94 91 PHE A CA 1
ATOM 699 C C . PHE A 1 91 ? 8.730 -9.233 -8.165 1.00 83.94 91 PHE A C 1
ATOM 701 O O . PHE A 1 91 ? 8.954 -8.120 -8.643 1.00 83.94 91 PHE A O 1
ATOM 708 N N . ALA A 1 92 ? 8.520 -10.303 -8.929 1.00 77.81 92 ALA A N 1
ATOM 709 C CA . ALA A 1 92 ? 8.407 -10.214 -10.380 1.00 77.81 92 ALA A CA 1
ATOM 710 C C . ALA A 1 92 ? 7.007 -9.722 -10.763 1.00 77.81 92 ALA A C 1
ATOM 712 O O . ALA A 1 92 ? 6.023 -10.197 -10.197 1.00 77.81 92 ALA A O 1
ATOM 713 N N . LEU A 1 93 ? 6.904 -8.807 -11.731 1.00 69.31 93 LEU A N 1
ATOM 714 C CA . LEU A 1 93 ? 5.616 -8.416 -12.305 1.00 69.31 93 LEU A CA 1
ATOM 715 C C . LEU A 1 93 ? 5.142 -9.473 -13.323 1.00 69.31 93 LEU A C 1
ATOM 717 O O . LEU A 1 93 ? 5.832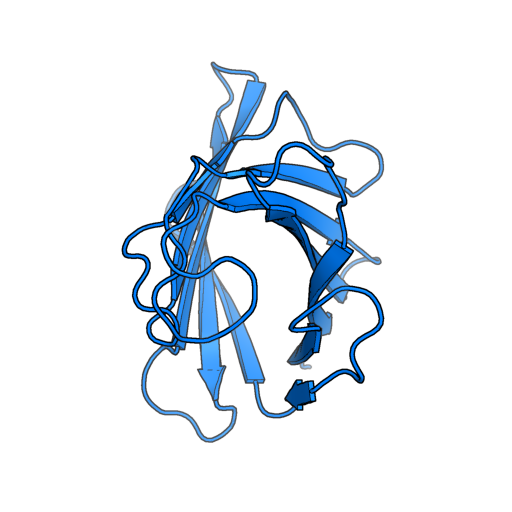 -9.716 -14.318 1.00 69.31 93 LEU A O 1
ATOM 721 N N . PRO A 1 94 ? 3.975 -10.101 -13.114 1.00 59.09 94 PRO A N 1
ATOM 722 C CA . PRO A 1 94 ? 3.396 -11.055 -14.044 1.00 59.09 94 PRO A CA 1
ATOM 723 C C . PRO A 1 94 ? 2.542 -10.294 -15.064 1.00 59.09 94 PRO A C 1
ATOM 725 O O . PRO A 1 94 ? 1.504 -9.735 -14.718 1.00 59.09 94 PRO A O 1
ATOM 728 N N . GLY A 1 95 ? 2.962 -10.256 -16.325 1.00 57.47 95 GLY A N 1
ATOM 729 C CA . GLY A 1 95 ? 2.169 -9.645 -17.395 1.00 57.47 95 GLY A CA 1
ATOM 730 C C . GLY A 1 95 ? 2.995 -9.134 -18.569 1.00 57.47 95 GLY A C 1
ATOM 731 O O . GLY A 1 95 ? 4.208 -9.317 -18.598 1.00 57.47 95 GLY A O 1
ATOM 732 N N . GLU A 1 96 ? 2.305 -8.498 -19.517 1.00 52.78 96 GLU A N 1
ATOM 733 C CA . GLU A 1 96 ? 2.859 -7.803 -20.686 1.00 52.78 96 GLU A CA 1
ATOM 734 C C . GLU A 1 96 ? 2.983 -6.294 -20.409 1.00 52.78 96 GLU A C 1
ATOM 736 O O . GLU A 1 96 ? 2.111 -5.698 -19.775 1.00 52.78 96 GLU A O 1
ATOM 741 N N . GLY A 1 97 ? 4.063 -5.669 -20.886 1.00 59.47 97 GLY A N 1
ATOM 742 C CA . GLY A 1 97 ? 4.357 -4.244 -20.685 1.00 59.47 97 GLY A CA 1
ATOM 743 C C . GLY A 1 97 ? 5.825 -3.980 -20.337 1.00 59.47 97 GLY A C 1
ATOM 744 O O . GLY A 1 97 ? 6.653 -4.894 -20.320 1.00 59.47 97 GLY A O 1
ATOM 745 N N . ALA A 1 98 ? 6.170 -2.718 -20.061 1.00 54.72 98 ALA A N 1
ATOM 746 C CA . ALA A 1 98 ? 7.517 -2.358 -19.616 1.00 54.72 98 ALA A CA 1
ATOM 747 C C . ALA A 1 98 ? 7.833 -3.043 -18.271 1.00 54.72 98 ALA A C 1
ATOM 749 O O . ALA A 1 98 ? 7.092 -2.877 -17.305 1.00 54.72 98 ALA A O 1
ATOM 750 N N . GLY A 1 99 ? 8.923 -3.816 -18.210 1.00 59.97 99 GLY A N 1
ATOM 751 C CA . GLY A 1 99 ? 9.344 -4.527 -16.994 1.00 59.97 99 GLY A CA 1
ATOM 752 C C . GLY A 1 99 ? 8.885 -5.985 -16.879 1.00 59.97 99 GLY A C 1
ATOM 753 O O . GLY A 1 99 ? 9.102 -6.604 -15.837 1.00 59.97 99 GLY A O 1
ATOM 754 N N . GLN A 1 100 ? 8.293 -6.569 -17.928 1.00 69.62 100 GLN A N 1
ATOM 755 C CA . GLN A 1 100 ? 7.992 -8.004 -17.966 1.00 69.62 100 GLN A CA 1
ATOM 756 C C . GLN A 1 100 ? 9.249 -8.845 -17.690 1.00 69.62 100 GLN A C 1
ATOM 758 O O . GLN A 1 100 ? 10.298 -8.648 -18.303 1.00 69.62 100 GLN A O 1
ATOM 763 N N . GLY A 1 10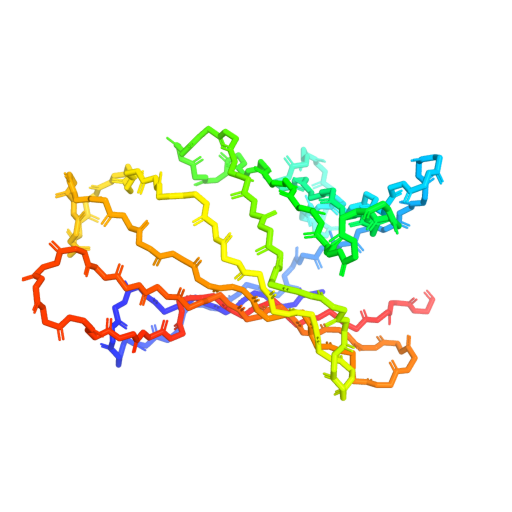1 ? 9.140 -9.790 -16.752 1.00 69.69 101 GLY A N 1
ATOM 764 C CA . GLY A 1 101 ? 10.251 -10.661 -16.352 1.00 69.69 101 GLY A CA 1
ATOM 765 C C . GLY A 1 101 ? 11.333 -9.975 -15.510 1.00 69.69 101 GLY A C 1
ATOM 766 O O . GLY A 1 101 ? 12.316 -10.621 -15.153 1.00 69.69 101 GLY A O 1
ATOM 767 N N . GLN A 1 102 ? 11.165 -8.695 -15.168 1.00 75.69 102 GLN A N 1
ATOM 768 C CA . GLN A 1 102 ? 12.074 -7.977 -14.281 1.00 75.69 102 GLN A CA 1
ATOM 769 C C . GLN A 1 102 ? 11.561 -7.988 -12.840 1.00 75.69 102 GLN A C 1
ATOM 771 O O . GLN A 1 102 ? 10.358 -8.025 -12.568 1.00 75.69 102 GLN A O 1
ATOM 776 N N . MET A 1 103 ? 12.508 -7.932 -11.904 1.00 81.69 103 MET A N 1
ATOM 777 C CA . MET A 1 103 ? 12.193 -7.688 -10.502 1.00 81.69 103 MET A CA 1
ATOM 778 C C . MET A 1 103 ? 11.773 -6.232 -10.331 1.00 81.69 103 MET A C 1
ATOM 780 O O . MET A 1 103 ? 12.428 -5.316 -10.832 1.00 81.69 103 MET A O 1
ATOM 784 N N . LEU A 1 104 ? 10.697 -6.028 -9.585 1.00 86.00 104 LEU A N 1
ATOM 785 C CA . LEU A 1 104 ? 10.198 -4.717 -9.223 1.00 86.00 104 LEU A CA 1
ATOM 786 C C . LEU A 1 104 ? 10.649 -4.377 -7.805 1.00 86.00 104 LEU A C 1
ATOM 788 O O . LEU A 1 104 ? 10.461 -5.168 -6.876 1.00 86.00 104 LEU A O 1
ATOM 792 N N . ARG A 1 105 ? 11.185 -3.171 -7.616 1.00 90.56 105 ARG A N 1
ATOM 793 C CA . ARG A 1 105 ? 11.248 -2.563 -6.288 1.00 90.56 105 ARG A CA 1
ATOM 794 C C . ARG A 1 105 ? 10.020 -1.686 -6.104 1.00 90.56 105 ARG A C 1
ATOM 796 O O . ARG A 1 105 ? 9.701 -0.864 -6.958 1.00 90.56 105 ARG A O 1
ATOM 803 N N . MET A 1 106 ? 9.368 -1.843 -4.959 1.00 93.44 106 MET A N 1
ATOM 804 C CA . MET A 1 106 ? 8.176 -1.087 -4.615 1.00 93.44 106 MET A CA 1
ATOM 805 C C . MET A 1 106 ? 8.339 -0.427 -3.248 1.00 93.44 106 MET A C 1
ATOM 807 O O . MET A 1 106 ? 8.700 -1.070 -2.257 1.00 93.44 106 MET A O 1
ATOM 811 N N . ARG A 1 107 ? 8.043 0.868 -3.199 1.00 96.69 107 ARG A N 1
ATOM 812 C CA . ARG A 1 107 ? 7.908 1.653 -1.973 1.00 96.69 107 ARG A CA 1
ATOM 813 C C . ARG A 1 107 ? 6.445 2.034 -1.806 1.00 96.69 107 ARG A C 1
ATOM 815 O O . ARG A 1 107 ? 5.783 2.365 -2.782 1.00 96.69 107 ARG A O 1
ATOM 822 N N . GLN A 1 108 ? 5.933 1.995 -0.583 1.00 98.19 108 GLN A N 1
ATOM 823 C CA . GLN A 1 108 ? 4.586 2.468 -0.277 1.00 98.19 108 GLN A CA 1
ATOM 824 C C . GLN A 1 108 ? 4.617 3.503 0.835 1.00 98.19 108 GLN A C 1
ATOM 826 O O . GLN A 1 108 ? 5.291 3.315 1.844 1.00 98.19 108 GLN A O 1
ATOM 831 N N . GLU A 1 109 ? 3.838 4.560 0.673 1.00 98.38 109 GLU A N 1
ATOM 832 C CA . GLU A 1 109 ? 3.580 5.549 1.710 1.00 98.38 109 GLU A CA 1
ATOM 833 C C . GLU A 1 109 ? 2.114 5.481 2.107 1.00 98.38 109 GLU A C 1
ATOM 835 O O . GLU A 1 109 ? 1.227 5.614 1.268 1.00 98.38 109 GLU A O 1
ATOM 840 N N . ILE A 1 110 ? 1.856 5.250 3.392 1.00 97.94 110 ILE A N 1
ATOM 841 C CA . ILE A 1 110 ? 0.518 5.343 3.973 1.00 97.94 110 ILE A CA 1
ATOM 842 C C . ILE A 1 110 ? 0.458 6.664 4.728 1.00 97.94 110 ILE A C 1
ATOM 844 O O . ILE A 1 110 ? 1.121 6.818 5.754 1.00 97.94 110 ILE A O 1
ATOM 848 N N . VAL A 1 111 ? -0.326 7.603 4.210 1.00 97.69 111 VAL A N 1
ATOM 849 C CA . VAL A 1 111 ? -0.450 8.967 4.722 1.00 97.69 111 VAL A CA 1
ATOM 850 C C . VAL A 1 111 ? -1.830 9.150 5.330 1.00 97.69 111 VAL A C 1
ATOM 852 O O . VAL A 1 111 ? -2.850 8.897 4.686 1.00 97.69 111 VAL A O 1
ATOM 855 N N . ARG A 1 112 ? -1.874 9.618 6.576 1.00 93.75 112 ARG A N 1
ATOM 856 C CA . ARG A 1 112 ? -3.115 10.033 7.229 1.00 93.75 112 ARG A CA 1
ATOM 857 C C . ARG A 1 112 ? -3.370 11.517 6.967 1.00 93.75 112 ARG A C 1
ATOM 859 O O . ARG A 1 112 ? -2.628 12.368 7.449 1.00 93.75 112 ARG A O 1
ATOM 866 N N . ILE A 1 113 ? -4.459 11.824 6.269 1.00 93.25 113 ILE A N 1
ATOM 867 C CA . ILE A 1 113 ? -4.927 13.187 6.004 1.00 93.25 113 ILE A CA 1
ATOM 868 C C . ILE A 1 113 ? -6.093 13.474 6.963 1.00 93.25 113 ILE A C 1
ATOM 870 O O . ILE A 1 113 ? -7.263 13.397 6.619 1.00 93.25 113 ILE A O 1
ATOM 874 N N . GLY A 1 114 ? -5.785 13.743 8.232 1.00 90.62 114 GLY A N 1
ATOM 875 C CA . GLY A 1 114 ? -6.816 13.920 9.264 1.00 90.62 114 GLY A CA 1
ATOM 876 C C . GLY A 1 114 ? -7.471 12.604 9.733 1.00 90.62 114 GLY A C 1
ATOM 877 O O . GLY A 1 114 ? -6.921 11.519 9.528 1.00 90.62 114 GLY A O 1
ATOM 878 N N . PRO A 1 115 ? -8.610 12.662 10.447 1.00 90.38 115 PRO A N 1
ATOM 879 C CA . PRO A 1 115 ? -9.181 11.482 11.105 1.00 90.38 115 PRO A CA 1
ATOM 880 C C . PRO A 1 115 ? -9.801 10.469 10.131 1.00 90.38 115 PRO A C 1
ATOM 882 O O . PRO A 1 115 ? -9.721 9.264 10.377 1.00 90.38 115 PRO A O 1
ATOM 885 N N . ASP A 1 116 ? -10.352 10.952 9.016 1.00 95.00 116 ASP A N 1
ATOM 886 C CA . ASP A 1 116 ? -11.266 10.193 8.155 1.00 95.00 116 ASP A CA 1
ATOM 887 C C . ASP A 1 116 ? -10.755 9.982 6.728 1.00 95.00 116 ASP A C 1
ATOM 889 O O . ASP A 1 116 ? -11.472 9.440 5.890 1.00 95.00 116 ASP A O 1
ATOM 893 N N . HIS A 1 117 ? -9.516 10.375 6.438 1.00 95.94 117 HIS A N 1
ATOM 894 C CA . HIS A 1 117 ? -8.939 10.273 5.103 1.00 95.94 117 HIS A CA 1
ATOM 895 C C . HIS A 1 117 ? -7.529 9.688 5.171 1.00 95.94 117 HIS A C 1
ATOM 897 O O . HIS A 1 117 ? -6.679 10.109 5.957 1.00 95.94 117 HIS A O 1
ATOM 903 N N . ILE A 1 118 ? -7.306 8.640 4.383 1.00 96.00 118 ILE A N 1
ATOM 904 C CA . ILE A 1 118 ? -6.023 7.955 4.246 1.00 96.00 118 ILE A CA 1
ATOM 905 C C . ILE A 1 118 ? -5.706 7.833 2.763 1.00 96.00 118 ILE A C 1
ATOM 907 O O . ILE A 1 118 ? -6.558 7.415 1.979 1.00 96.00 118 ILE A O 1
ATOM 911 N N . VAL A 1 119 ? -4.460 8.123 2.413 1.00 98.00 119 VAL A N 1
ATOM 912 C CA . VAL A 1 119 ? -3.906 7.890 1.083 1.00 98.00 119 VAL A CA 1
ATOM 913 C C . VAL A 1 119 ? -2.829 6.815 1.181 1.00 98.00 119 VAL A C 1
ATOM 915 O O . VAL A 1 119 ? -1.998 6.848 2.088 1.00 98.00 119 VAL A O 1
ATOM 918 N N . LYS A 1 120 ? -2.856 5.842 0.267 1.00 98.00 120 LYS A N 1
ATOM 919 C CA . LYS A 1 120 ? -1.754 4.899 0.053 1.00 98.00 120 LYS A CA 1
ATOM 920 C C . LYS A 1 120 ? -1.165 5.133 -1.328 1.00 98.00 120 LYS A C 1
ATOM 922 O O . LYS A 1 120 ? -1.825 4.821 -2.318 1.00 98.00 120 LYS A O 1
ATOM 927 N N . ASP A 1 121 ? 0.062 5.620 -1.375 1.00 98.56 121 ASP A N 1
ATOM 928 C CA . ASP A 1 121 ? 0.809 5.796 -2.616 1.00 98.56 121 ASP A CA 1
ATOM 929 C C . ASP A 1 121 ? 1.816 4.670 -2.776 1.00 98.56 121 ASP A C 1
ATOM 931 O O . ASP A 1 121 ? 2.538 4.340 -1.838 1.00 98.56 121 ASP A O 1
ATOM 935 N N . GLN A 1 122 ? 1.851 4.068 -3.958 1.00 96.69 122 GLN A N 1
ATOM 936 C CA . GLN A 1 122 ? 2.758 2.990 -4.315 1.00 96.69 122 GLN A CA 1
ATOM 937 C C . GLN A 1 122 ? 3.645 3.456 -5.454 1.00 96.69 122 GLN A C 1
ATOM 939 O O . GLN A 1 122 ? 3.165 3.776 -6.542 1.00 96.69 122 GLN A O 1
ATOM 944 N N . TYR A 1 123 ? 4.941 3.472 -5.190 1.00 96.31 123 TYR A N 1
ATOM 945 C CA . TYR A 1 123 ? 5.965 3.899 -6.116 1.00 96.31 123 TYR A CA 1
ATOM 946 C C . TYR A 1 123 ? 6.755 2.698 -6.602 1.00 96.31 123 TYR A C 1
ATOM 948 O O . TYR A 1 123 ? 7.195 1.867 -5.801 1.00 96.31 123 TYR A O 1
ATOM 956 N N . PHE A 1 124 ? 6.903 2.598 -7.914 1.00 93.19 124 PHE A N 1
ATOM 957 C CA . PHE A 1 124 ? 7.558 1.488 -8.586 1.00 93.19 124 PHE A CA 1
ATOM 958 C C . PHE A 1 124 ? 8.904 1.937 -9.142 1.00 93.19 124 PHE A C 1
ATOM 960 O O . PHE A 1 124 ? 9.051 3.063 -9.610 1.00 93.19 124 PHE A O 1
ATOM 967 N N . THR A 1 125 ? 9.888 1.047 -9.085 1.00 91.75 125 THR A N 1
ATOM 968 C CA . THR A 1 125 ? 11.201 1.215 -9.708 1.00 91.75 125 THR A CA 1
ATOM 969 C C . THR A 1 125 ? 11.564 -0.085 -10.407 1.00 91.75 125 THR A C 1
ATOM 971 O O . THR A 1 125 ? 11.616 -1.143 -9.770 1.00 91.75 125 THR A O 1
ATOM 974 N N . LEU A 1 126 ? 11.808 -0.008 -11.714 1.00 86.00 126 LEU A N 1
ATOM 975 C CA . LEU A 1 126 ? 12.255 -1.156 -12.496 1.00 86.00 126 LEU A CA 1
ATOM 976 C C . LEU A 1 126 ? 13.719 -1.478 -12.182 1.00 86.00 126 LEU A C 1
ATOM 978 O O . LEU A 1 126 ? 14.535 -0.588 -11.940 1.00 86.00 126 LEU A O 1
ATOM 982 N N . ALA A 1 127 ? 14.067 -2.762 -12.224 1.00 83.62 127 ALA A N 1
ATOM 983 C CA . ALA A 1 127 ? 15.453 -3.222 -12.165 1.00 83.62 127 ALA A CA 1
ATOM 984 C C . ALA A 1 127 ? 16.151 -3.116 -13.539 1.00 83.62 127 ALA A C 1
ATOM 986 O O . ALA A 1 127 ? 16.826 -4.045 -13.973 1.00 83.62 127 ALA A O 1
ATOM 987 N N . ASP A 1 128 ? 15.976 -1.989 -14.232 1.00 82.25 128 ASP A N 1
ATOM 988 C CA . ASP A 1 128 ? 16.550 -1.699 -15.556 1.00 82.25 128 ASP A CA 1
ATOM 989 C C . ASP A 1 128 ? 17.922 -0.997 -15.489 1.00 82.25 128 ASP A C 1
ATOM 991 O O . ASP A 1 128 ? 18.554 -0.749 -16.513 1.00 82.25 128 ASP A O 1
ATOM 995 N N . GLY A 1 129 ? 18.389 -0.680 -14.277 1.00 84.12 129 GLY A N 1
ATOM 996 C CA . GLY A 1 129 ? 19.646 0.028 -14.024 1.00 84.12 129 GLY A CA 1
ATOM 997 C C . GLY A 1 129 ? 19.549 1.555 -14.100 1.00 84.12 129 GLY A C 1
ATOM 998 O O . GLY A 1 129 ? 20.520 2.226 -13.759 1.00 84.12 129 GLY A O 1
ATOM 999 N N . LEU A 1 130 ? 18.399 2.117 -14.486 1.00 86.88 130 LEU A N 1
ATOM 1000 C CA . LEU A 1 130 ? 18.179 3.566 -14.567 1.00 86.88 130 LEU A CA 1
ATOM 1001 C C . LEU A 1 130 ? 17.679 4.152 -13.243 1.00 86.88 130 LEU A C 1
ATOM 1003 O O . LEU A 1 130 ? 17.878 5.335 -12.975 1.00 86.88 130 LEU A O 1
ATOM 1007 N N . GLY A 1 131 ? 17.032 3.331 -12.408 1.00 87.12 131 GLY A N 1
ATOM 1008 C CA . GLY A 1 131 ? 16.567 3.736 -11.078 1.00 87.12 131 GLY A CA 1
ATOM 1009 C C . GLY A 1 131 ? 15.406 4.736 -11.101 1.00 87.12 131 GLY A C 1
ATOM 1010 O O . GLY A 1 131 ? 15.154 5.399 -10.096 1.00 87.12 131 GLY A O 1
ATOM 1011 N N . GLY A 1 132 ? 14.707 4.852 -12.233 1.00 91.19 132 GLY A N 1
ATOM 1012 C CA . GLY A 1 132 ? 13.543 5.719 -12.374 1.00 91.19 132 GLY A CA 1
ATOM 1013 C C . GLY A 1 132 ? 12.385 5.237 -11.502 1.00 91.19 132 GLY A C 1
ATOM 1014 O O . GLY A 1 132 ? 11.889 4.124 -11.676 1.00 91.19 132 GLY A O 1
ATOM 1015 N N . GLU A 1 133 ? 11.950 6.083 -10.570 1.00 93.44 133 GLU A N 1
ATOM 1016 C CA . GLU A 1 133 ? 10.770 5.841 -9.742 1.00 93.44 133 GLU A CA 1
ATOM 1017 C C . GLU A 1 133 ? 9.561 6.599 -10.304 1.00 93.44 133 GLU A C 1
ATOM 1019 O O . GLU A 1 133 ? 9.679 7.754 -10.718 1.00 93.44 133 GLU A O 1
ATOM 1024 N N . TRP A 1 134 ? 8.385 5.972 -10.296 1.00 94.69 134 TRP A N 1
ATOM 1025 C CA . TRP A 1 134 ? 7.125 6.659 -10.587 1.00 94.69 134 TRP A CA 1
ATOM 1026 C C . TRP A 1 134 ? 6.015 6.214 -9.637 1.00 94.69 134 TRP A C 1
ATOM 1028 O O . TRP A 1 134 ? 6.052 5.112 -9.093 1.00 94.69 134 TRP A O 1
ATOM 1038 N N . LEU A 1 135 ? 5.015 7.078 -9.443 1.00 96.56 135 LEU A N 1
ATOM 1039 C CA . LEU A 1 135 ? 3.784 6.729 -8.736 1.00 96.56 135 LEU A CA 1
ATOM 1040 C C . LEU A 1 135 ? 2.975 5.774 -9.616 1.00 96.56 135 LEU A C 1
ATOM 1042 O O . LEU A 1 135 ? 2.452 6.204 -10.636 1.00 96.56 135 LEU A O 1
ATOM 1046 N N . ALA A 1 136 ? 2.876 4.507 -9.226 1.00 94.06 136 ALA A N 1
ATOM 1047 C CA . ALA A 1 136 ? 2.167 3.478 -9.979 1.00 94.06 136 ALA A CA 1
ATOM 1048 C C . ALA A 1 136 ? 0.716 3.319 -9.524 1.00 94.06 136 ALA A C 1
ATOM 1050 O O . ALA A 1 136 ? -0.172 3.187 -10.361 1.00 94.06 136 ALA A O 1
ATOM 1051 N N . HIS A 1 137 ? 0.452 3.378 -8.216 1.00 95.44 137 HIS A N 1
ATOM 1052 C CA . HIS A 1 137 ? -0.911 3.353 -7.681 1.00 95.44 137 HIS A CA 1
ATOM 1053 C C . HIS A 1 137 ? -1.097 4.418 -6.604 1.00 95.44 137 HIS A C 1
ATOM 1055 O O . HIS A 1 137 ? -0.229 4.615 -5.757 1.00 95.44 137 HIS A O 1
ATOM 1061 N N . ARG A 1 138 ? -2.278 5.036 -6.585 1.00 98.00 138 ARG A N 1
ATOM 1062 C CA . ARG A 1 138 ? -2.792 5.820 -5.461 1.00 98.00 138 ARG A CA 1
ATOM 1063 C C . ARG A 1 138 ? -4.135 5.257 -5.033 1.00 98.00 138 ARG A C 1
ATOM 1065 O O . ARG A 1 138 ? -5.060 5.194 -5.837 1.00 98.00 138 ARG A O 1
ATOM 1072 N N . TYR A 1 139 ? -4.258 4.910 -3.760 1.00 97.31 139 TYR A N 1
ATOM 1073 C CA . TYR A 1 139 ? -5.528 4.553 -3.137 1.00 97.31 139 TYR A CA 1
ATOM 1074 C C . TYR A 1 139 ? -5.952 5.670 -2.195 1.00 97.31 139 TYR A C 1
ATOM 1076 O O . TYR A 1 139 ? -5.360 5.852 -1.134 1.00 97.31 139 TYR A O 1
ATOM 1084 N N . ASP A 1 140 ? -6.991 6.397 -2.579 1.00 97.44 140 ASP A N 1
ATOM 1085 C CA . ASP A 1 140 ? -7.571 7.485 -1.806 1.00 97.44 140 ASP A CA 1
ATOM 1086 C C . ASP A 1 140 ? -8.837 6.989 -1.085 1.00 97.44 140 ASP A C 1
ATOM 1088 O O . ASP A 1 140 ? -9.847 6.620 -1.702 1.00 97.44 140 ASP A O 1
ATOM 1092 N N . ALA A 1 141 ? -8.763 6.895 0.243 1.00 96.12 141 ALA A N 1
ATOM 1093 C CA . ALA A 1 141 ? -9.813 6.346 1.086 1.00 96.12 141 ALA A CA 1
ATOM 1094 C C . ALA A 1 141 ? -10.352 7.396 2.061 1.00 96.12 141 ALA A C 1
ATOM 1096 O O . ALA A 1 141 ? -9.737 7.662 3.092 1.00 96.12 141 ALA A O 1
ATOM 1097 N N . VAL A 1 142 ? -11.558 7.889 1.785 1.00 95.88 142 VAL A N 1
ATOM 1098 C CA . VAL A 1 142 ? -12.372 8.663 2.732 1.00 95.88 142 VAL A CA 1
ATOM 1099 C C . VAL A 1 142 ? -13.354 7.730 3.450 1.00 95.88 142 VAL A C 1
ATOM 1101 O O . VAL A 1 142 ? -13.959 6.853 2.818 1.00 95.88 142 VAL A O 1
ATOM 1104 N N . ARG A 1 143 ? -13.496 7.886 4.771 1.00 94.44 143 ARG A N 1
ATOM 1105 C CA . ARG A 1 143 ? -14.464 7.146 5.590 1.00 94.44 143 ARG A CA 1
ATOM 1106 C C . ARG A 1 143 ? -15.883 7.431 5.086 1.00 94.44 143 ARG A C 1
ATOM 1108 O O . ARG A 1 143 ? -16.241 8.570 4.808 1.00 94.44 143 ARG A O 1
ATOM 1115 N N . ARG A 1 144 ? -16.692 6.375 4.982 1.00 88.56 144 ARG A N 1
ATOM 1116 C CA . ARG A 1 144 ? -18.133 6.497 4.739 1.00 88.56 144 ARG A CA 1
ATOM 1117 C C . ARG A 1 144 ? -18.853 6.775 6.068 1.00 88.56 144 ARG A C 1
ATOM 1119 O O . ARG A 1 144 ? -18.423 6.192 7.066 1.00 88.56 144 ARG A O 1
ATOM 1126 N N . PRO A 1 145 ? -19.871 7.650 6.079 1.00 79.12 145 PRO A N 1
ATOM 1127 C CA . PRO A 1 145 ? -20.701 7.880 7.257 1.00 79.12 145 PRO A CA 1
ATOM 1128 C C . PRO A 1 145 ? -21.431 6.611 7.708 1.00 79.12 145 PRO A C 1
ATOM 1130 O O . PRO A 1 145 ? -21.665 5.723 6.851 1.00 79.12 145 PRO A O 1
#

Secondary structure (DSSP, 8-state):
-EEEE-SSTTPPPEEE--EEEEEEEETTEEEEEEEETT--SEEEEEEEEEETTTTEEEEEEEETTSS--EEEEE-SSS-BTTEEEEEEPPEE--SSSTTTTSEEEEEEEEEE-SSSEEEEEEEEEESSSS--EEEEEEEEEEPP-